Protein AF-A0A953LPE7-F1 (afdb_monomer)

Mean predicted aligned error: 2.75 Å

Solvent-accessible surface area (backbone atoms only — not comparable to full-atom values): 7269 Å² total; per-residue (Å²): 106,47,64,63,53,50,51,56,42,67,70,34,38,50,43,32,18,34,79,87,27,89,22,18,71,65,35,77,43,69,39,73,48,93,60,17,8,70,76,38,53,49,61,90,31,53,60,96,80,43,34,73,50,36,93,88,38,41,57,61,41,40,35,29,45,32,72,41,66,35,78,78,16,42,56,49,68,79,63,48,73,43,86,91,33,51,66,24,31,40,41,30,45,48,43,72,33,67,53,100,89,41,51,37,95,43,20,32,38,38,39,27,37,28,34,36,70,95,74,47,70,50,76,47,77,46,77,48,63,52,66,60,40,36,99

Radius of gyration: 15.81 Å; Cα contacts (8 Å, |Δi|>4): 304; chains: 1; bounding box: 41×36×41 Å

Foldseek 3Di:
DQVVVVVVLLPAAAAQFDLPFPCLQQAPHNDDDDSHTVPGGDDAAADDPEDLQDPVRHPRHSRNLAFPKDPQADADSNRHGDPPGRQKMKTKHKAQDDDPNAGSSFKIKIWMWMAGPPRDIDIDIDMHGNDSNRD

pLDDT: mean 96.43, std 3.37, range [66.44, 98.88]

Nearest PDB structures (foldseek):
  2xgr-assembly1_A  TM=6.587E-01  e=7.651E-01  Streptococcus pyogenes serotype M1
  5mmm-assembly1_y  TM=6.416E-01  e=1.333E+00  Spinacia oleracea
  3kta-assembly1_A  TM=4.834E-01  e=7.193E-01  Pyrococcus furiosus
  2gr8-assembly2_F  TM=4.899E-01  e=4.968E-01  Haemophilus influenzae
  6hzj-assembly1_A  TM=4.855E-01  e=2.794E+00  Neisseria gonorrhoeae FA6140

Secondary structure (DSSP, 8-state):
-HHHHHHHHHHS---SB-TTSTTTTT-SSSSBSTTSBSS-B--SS--TT--TT-SSS---SGGGGTT-EE-SS-B-TTSPBPTT-TT-EEEEEEEE-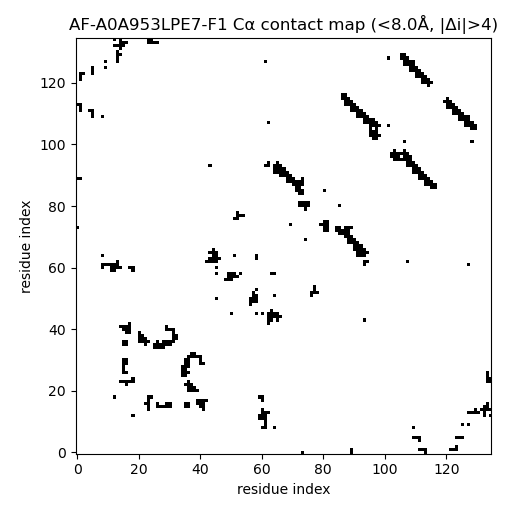-BTTB-GGGEEEEEEEEE-GGG-EEEEEEEEE--STT-

Structure (mmCIF, N/CA/C/O backbone):
data_AF-A0A953LPE7-F1
#
_entry.id   AF-A0A953LPE7-F1
#
loop_
_atom_site.group_PDB
_atom_site.id
_atom_site.type_symbol
_atom_site.label_atom_id
_atom_site.label_alt_id
_atom_site.label_comp_id
_atom_site.label_asym_id
_atom_site.label_entity_id
_atom_site.label_seq_id
_atom_site.pdbx_PDB_ins_code
_atom_site.Cartn_x
_atom_site.Cartn_y
_atom_site.Cartn_z
_atom_site.occupancy
_atom_site.B_iso_or_equiv
_atom_site.auth_seq_id
_atom_site.auth_comp_id
_atom_site.auth_asym_id
_atom_site.auth_atom_id
_atom_site.pdbx_PDB_model_num
ATOM 1 N N . ILE A 1 1 ? -15.039 -2.509 6.232 1.00 97.06 1 ILE A N 1
ATOM 2 C CA . ILE A 1 1 ? -13.725 -1.961 6.657 1.00 97.06 1 ILE A CA 1
ATOM 3 C C . ILE A 1 1 ? -12.605 -2.757 6.001 1.00 97.06 1 ILE A C 1
ATOM 5 O O . ILE A 1 1 ? -11.948 -2.189 5.148 1.00 97.06 1 ILE A O 1
ATOM 9 N N . ALA A 1 2 ? -12.430 -4.047 6.327 1.00 98.00 2 ALA A N 1
ATOM 10 C CA . ALA A 1 2 ? -11.316 -4.842 5.796 1.00 98.00 2 ALA A CA 1
ATOM 11 C C . ALA A 1 2 ? -11.308 -4.909 4.258 1.00 98.00 2 ALA A C 1
ATOM 13 O O . ALA A 1 2 ? -10.283 -4.620 3.657 1.00 98.00 2 ALA A O 1
ATOM 14 N N . GLU A 1 3 ? -12.453 -5.208 3.630 1.00 98.06 3 GLU A N 1
ATOM 15 C CA . GLU A 1 3 ? -12.575 -5.265 2.161 1.00 98.06 3 GLU A CA 1
ATOM 16 C C . GLU A 1 3 ? -12.262 -3.919 1.506 1.00 98.06 3 GLU A C 1
ATOM 18 O O . GLU A 1 3 ? -11.411 -3.857 0.635 1.00 98.06 3 GLU A O 1
ATOM 23 N N . SER A 1 4 ? -12.879 -2.833 1.982 1.00 97.50 4 SER A N 1
ATOM 24 C CA . SER A 1 4 ? -12.632 -1.482 1.458 1.00 97.50 4 SER A CA 1
ATOM 25 C C . SER A 1 4 ? -11.161 -1.069 1.551 1.00 97.50 4 SER A C 1
ATOM 27 O O . SER A 1 4 ? -10.655 -0.478 0.604 1.00 97.50 4 SER A O 1
ATOM 29 N N . LEU A 1 5 ? -10.472 -1.380 2.655 1.00 98.25 5 LEU A N 1
ATOM 30 C CA . LEU A 1 5 ? -9.049 -1.068 2.788 1.00 98.25 5 LEU A CA 1
ATOM 31 C C . LEU A 1 5 ? -8.198 -1.967 1.881 1.00 98.25 5 LEU A C 1
ATOM 33 O O . LEU A 1 5 ? -7.270 -1.490 1.245 1.00 98.25 5 LEU A O 1
ATOM 37 N N . LEU A 1 6 ? -8.538 -3.255 1.766 1.00 98.69 6 LEU A N 1
ATOM 38 C CA . LEU A 1 6 ? -7.852 -4.165 0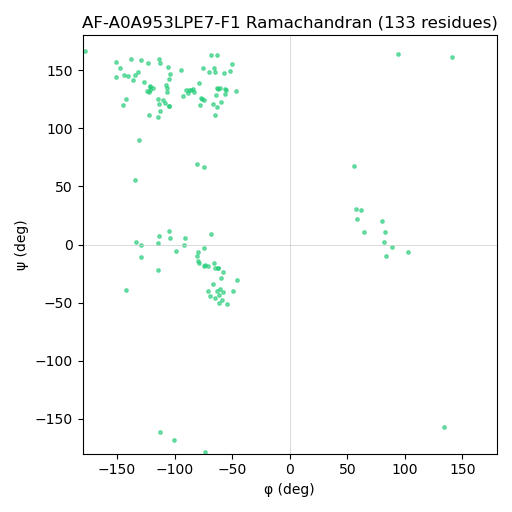.849 1.00 98.69 6 LEU A CA 1
ATOM 39 C C . LEU A 1 6 ? -8.024 -3.741 -0.618 1.00 98.69 6 LEU A C 1
ATOM 41 O O . LEU A 1 6 ? -7.076 -3.837 -1.390 1.00 98.69 6 LEU A O 1
ATOM 45 N N . GLU A 1 7 ? -9.213 -3.289 -1.014 1.00 97.94 7 GLU A N 1
ATOM 46 C CA . GLU A 1 7 ? -9.477 -2.773 -2.360 1.00 97.94 7 GLU A CA 1
ATOM 47 C C . GLU A 1 7 ? -8.686 -1.498 -2.640 1.00 97.94 7 GLU A C 1
ATOM 49 O O . GLU A 1 7 ? -8.036 -1.423 -3.676 1.00 97.94 7 GLU A O 1
ATOM 54 N N . GLU A 1 8 ? -8.675 -0.544 -1.707 1.00 97.75 8 GLU A N 1
ATOM 55 C CA . GLU A 1 8 ? -7.872 0.679 -1.810 1.00 97.75 8 GLU A CA 1
ATOM 56 C C . GLU A 1 8 ? -6.390 0.366 -2.052 1.00 97.75 8 GLU A C 1
ATOM 58 O O . GLU A 1 8 ? -5.816 0.838 -3.029 1.00 97.75 8 GLU A O 1
ATOM 63 N N . ILE A 1 9 ? -5.800 -0.510 -1.232 1.00 98.31 9 ILE A N 1
ATOM 64 C CA . ILE A 1 9 ? -4.392 -0.911 -1.367 1.00 98.31 9 ILE A CA 1
ATOM 65 C C . ILE A 1 9 ? -4.146 -1.594 -2.716 1.00 98.31 9 ILE A C 1
ATOM 67 O O . ILE A 1 9 ? -3.160 -1.322 -3.391 1.00 98.31 9 ILE A O 1
ATOM 71 N N . ARG A 1 10 ? -5.039 -2.497 -3.140 1.00 96.56 10 ARG A N 1
ATOM 72 C CA . ARG A 1 10 ? -4.871 -3.247 -4.397 1.00 96.56 10 ARG A CA 1
ATOM 73 C C . ARG A 1 10 ? -5.052 -2.393 -5.649 1.00 96.56 10 ARG A C 1
ATOM 75 O O . ARG A 1 10 ? -4.640 -2.845 -6.720 1.00 96.56 10 ARG A O 1
ATOM 82 N N . LEU A 1 11 ? -5.683 -1.227 -5.527 1.00 94.94 11 LEU A N 1
ATOM 83 C CA . LEU A 1 11 ? -5.809 -0.254 -6.609 1.00 94.94 11 LEU A CA 1
ATOM 84 C C . LEU A 1 11 ? -4.538 0.571 -6.806 1.00 94.94 11 LEU A C 1
ATOM 86 O O . LEU A 1 11 ? -4.392 1.151 -7.881 1.00 94.94 11 LEU A O 1
ATOM 90 N N . MET A 1 12 ? -3.620 0.583 -5.835 1.00 96.56 12 MET A N 1
ATOM 91 C CA . MET A 1 12 ? -2.338 1.244 -6.027 1.00 96.56 12 MET A CA 1
ATOM 92 C C . MET A 1 12 ? -1.450 0.484 -7.034 1.00 96.56 12 MET A C 1
ATOM 94 O O . MET A 1 12 ? -1.535 -0.754 -7.173 1.0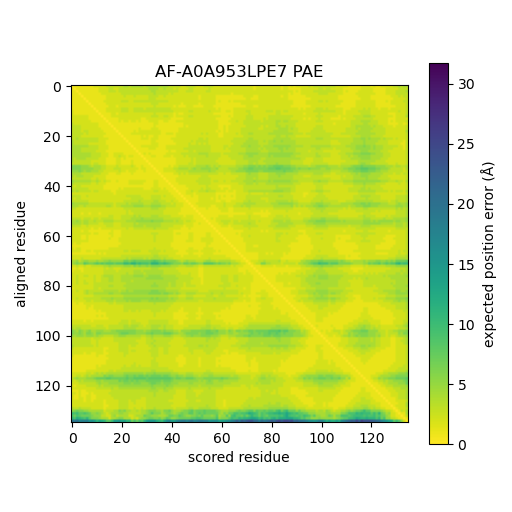0 96.56 12 MET A O 1
ATOM 98 N N . PRO A 1 13 ? -0.614 1.220 -7.784 1.00 95.75 13 PRO A N 1
ATOM 99 C CA . PRO A 1 13 ? 0.493 0.670 -8.547 1.00 95.75 13 PRO A CA 1
ATOM 100 C C . PRO A 1 13 ? 1.393 -0.264 -7.726 1.00 95.75 13 PRO A C 1
ATOM 102 O O . PRO A 1 13 ? 1.468 -0.202 -6.504 1.00 95.75 13 PRO A O 1
ATOM 105 N N . PHE A 1 14 ? 2.076 -1.164 -8.431 1.00 96.62 14 PHE A N 1
ATOM 106 C CA . PHE A 1 14 ? 3.209 -1.911 -7.889 1.00 96.62 14 PHE A CA 1
ATOM 107 C C . PHE A 1 14 ? 4.338 -1.807 -8.913 1.00 96.62 14 PHE A C 1
ATOM 109 O O . PHE A 1 14 ? 4.408 -2.599 -9.860 1.00 96.62 14 PHE A O 1
ATOM 116 N N . THR A 1 15 ? 5.174 -0.781 -8.775 1.00 96.94 15 THR A N 1
ATOM 117 C CA . THR A 1 15 ? 6.078 -0.289 -9.831 1.00 96.94 15 THR A CA 1
ATOM 118 C C . THR A 1 15 ? 7.546 -0.494 -9.484 1.00 96.94 15 THR A C 1
ATOM 120 O O . THR A 1 15 ? 7.904 -0.777 -8.343 1.00 96.94 15 THR A O 1
ATOM 123 N N . PHE A 1 16 ? 8.424 -0.489 -10.492 1.00 97.19 16 PHE A N 1
ATOM 124 C CA . PHE A 1 16 ? 9.868 -0.639 -10.251 1.00 97.19 16 PHE A CA 1
ATOM 125 C C . PHE A 1 16 ? 10.473 0.549 -9.504 1.00 97.19 16 PHE A C 1
ATOM 127 O O . PHE A 1 16 ? 11.424 0.382 -8.740 1.00 97.19 16 PHE A O 1
ATOM 134 N N . CYS A 1 17 ? 9.934 1.726 -9.781 1.00 97.38 17 CYS A N 1
ATOM 135 C CA . CYS A 1 17 ? 10.300 2.982 -9.164 1.00 97.38 17 CYS A CA 1
ATOM 136 C C . CYS A 1 17 ? 9.132 3.462 -8.326 1.00 97.38 17 CYS A C 1
ATOM 138 O O . CYS A 1 17 ? 7.988 3.112 -8.631 1.00 97.38 17 CYS A O 1
ATOM 140 N N . ASP A 1 18 ? 9.459 4.281 -7.344 1.00 96.38 18 ASP A N 1
ATOM 141 C CA . ASP A 1 18 ? 8.510 5.196 -6.725 1.00 96.38 18 ASP A CA 1
ATOM 142 C C . ASP A 1 18 ? 7.717 5.924 -7.842 1.00 96.38 18 ASP A C 1
ATOM 144 O O . ASP A 1 18 ? 8.325 6.322 -8.851 1.00 96.38 18 ASP A O 1
ATOM 148 N N . PRO A 1 19 ? 6.378 6.004 -7.767 1.00 95.81 19 PRO A N 1
ATOM 149 C CA . PRO A 1 19 ? 5.560 6.598 -8.825 1.00 95.81 19 PRO A CA 1
ATOM 150 C C . PRO A 1 19 ? 5.816 8.089 -9.108 1.00 95.81 19 PRO A C 1
ATOM 152 O O . PRO A 1 19 ? 5.526 8.532 -10.227 1.00 95.81 19 PRO A O 1
ATOM 155 N N . ASP A 1 20 ? 6.406 8.840 -8.173 1.00 94.75 20 ASP A N 1
ATOM 156 C CA . ASP A 1 20 ? 6.865 10.221 -8.363 1.00 94.75 20 ASP A CA 1
ATOM 157 C C . ASP A 1 20 ? 8.235 10.303 -9.080 1.00 94.75 20 ASP A C 1
ATOM 159 O O . ASP A 1 20 ? 8.659 11.379 -9.534 1.00 94.75 20 ASP A O 1
ATOM 163 N N . ASP A 1 21 ? 8.942 9.179 -9.257 1.00 96.75 21 ASP A N 1
ATOM 164 C CA . ASP A 1 21 ? 10.192 9.119 -10.015 1.00 96.75 21 ASP A CA 1
ATOM 165 C C . ASP A 1 21 ? 9.979 9.481 -11.497 1.00 96.75 21 ASP A C 1
ATOM 167 O O . ASP A 1 21 ? 9.105 8.964 -12.199 1.00 96.75 21 ASP A O 1
ATOM 171 N N . ALA A 1 22 ? 10.865 10.325 -12.036 1.00 97.12 22 ALA A N 1
ATOM 172 C CA . ALA A 1 22 ? 10.771 10.809 -13.416 1.00 97.12 22 ALA A CA 1
ATOM 173 C C . ALA A 1 22 ? 10.773 9.691 -14.480 1.00 97.12 22 ALA A C 1
ATOM 175 O O . ALA A 1 22 ? 10.280 9.899 -15.593 1.00 97.12 22 ALA A O 1
ATOM 176 N N . ASN A 1 23 ? 11.321 8.516 -14.157 1.00 97.50 23 ASN A N 1
ATOM 177 C CA . ASN A 1 23 ? 11.357 7.355 -15.036 1.00 97.50 23 ASN A CA 1
ATOM 178 C C . ASN A 1 23 ? 10.333 6.272 -14.660 1.00 97.50 23 ASN A C 1
ATOM 180 O O . ASN A 1 23 ? 10.343 5.234 -15.326 1.00 97.50 23 ASN A O 1
ATOM 184 N N . ALA A 1 24 ? 9.438 6.478 -13.683 1.00 96.44 24 ALA A N 1
ATOM 185 C CA . ALA A 1 24 ? 8.481 5.463 -13.220 1.00 96.44 24 ALA A CA 1
ATOM 186 C C . ALA A 1 24 ? 7.713 4.791 -14.371 1.00 96.44 24 ALA A C 1
ATOM 188 O O . ALA A 1 24 ? 7.588 3.569 -14.426 1.00 96.44 24 ALA A O 1
ATOM 189 N N . SER A 1 25 ? 7.317 5.575 -15.380 1.00 96.00 25 SER A N 1
ATOM 190 C CA . SER A 1 25 ? 6.585 5.076 -16.553 1.00 96.00 25 SER A CA 1
ATOM 191 C C . SER A 1 25 ? 7.425 4.399 -17.645 1.00 96.00 25 SER A C 1
ATOM 193 O O . SER A 1 25 ? 6.885 3.832 -18.600 1.00 96.00 25 SER A O 1
ATOM 195 N N . THR A 1 26 ? 8.752 4.427 -17.533 1.00 96.56 26 THR A N 1
ATOM 196 C CA . THR A 1 26 ? 9.674 3.949 -18.580 1.00 96.56 26 THR A CA 1
ATOM 197 C C . THR A 1 26 ? 10.730 2.969 -18.084 1.00 96.56 26 THR A C 1
ATOM 199 O O . THR A 1 26 ? 11.396 2.337 -18.908 1.00 96.56 26 THR A O 1
ATOM 202 N N . ALA A 1 27 ? 10.873 2.807 -16.768 1.00 97.25 27 ALA A N 1
ATOM 203 C CA . ALA A 1 27 ? 11.826 1.889 -16.172 1.00 97.25 27 ALA A CA 1
ATOM 204 C C . ALA A 1 27 ? 11.606 0.448 -16.657 1.00 97.25 27 ALA A C 1
ATOM 206 O O . ALA A 1 27 ? 10.505 0.004 -16.959 1.00 97.25 27 ALA A O 1
ATOM 207 N N . THR A 1 28 ? 12.687 -0.309 -16.758 1.00 95.75 28 THR A N 1
ATOM 208 C CA . THR A 1 28 ? 12.667 -1.722 -17.172 1.00 95.75 28 THR A CA 1
ATOM 209 C C . THR A 1 28 ? 13.095 -2.656 -16.044 1.00 95.75 28 THR A C 1
ATOM 211 O O . THR A 1 28 ? 13.142 -3.871 -16.229 1.00 95.75 28 THR A O 1
ATOM 214 N N . GLY A 1 29 ? 13.393 -2.095 -14.871 1.00 95.50 29 GLY A N 1
ATOM 215 C CA . GLY A 1 29 ? 13.719 -2.829 -13.660 1.00 95.50 29 GLY A CA 1
ATOM 216 C C . GLY A 1 29 ? 13.958 -1.907 -12.465 1.00 95.50 29 GLY A C 1
ATOM 217 O O . GLY A 1 29 ? 14.141 -0.700 -12.615 1.00 95.50 29 GLY A O 1
ATOM 218 N N . ALA A 1 30 ? 13.975 -2.510 -11.277 1.00 95.81 30 ALA A N 1
ATOM 219 C CA . ALA A 1 30 ? 14.145 -1.843 -9.987 1.00 95.81 30 ALA A CA 1
ATOM 220 C C . ALA A 1 30 ? 15.630 -1.539 -9.688 1.00 95.81 30 ALA A C 1
ATOM 222 O O . ALA A 1 30 ? 16.265 -2.186 -8.854 1.00 95.81 30 ALA A O 1
ATOM 223 N N . PHE A 1 31 ? 16.219 -0.600 -10.427 1.00 97.31 31 PHE A N 1
ATOM 224 C CA . PHE A 1 31 ? 17.584 -0.101 -10.213 1.00 97.31 31 PHE A CA 1
ATOM 225 C C . PHE A 1 31 ? 17.701 1.352 -10.686 1.00 97.31 31 PHE A C 1
ATOM 227 O O . PHE A 1 31 ? 16.943 1.772 -11.551 1.00 97.31 31 PHE A O 1
ATOM 234 N N . VAL A 1 32 ? 18.667 2.117 -10.169 1.00 98.38 32 VAL A N 1
ATOM 235 C CA . VAL A 1 32 ? 18.932 3.492 -10.635 1.00 98.38 32 VAL A CA 1
ATOM 236 C C . VAL A 1 32 ? 19.864 3.475 -11.848 1.00 98.38 32 VAL A C 1
ATOM 238 O O . VAL A 1 32 ? 20.909 2.819 -11.815 1.00 98.38 32 VAL A O 1
ATOM 241 N N . GLY A 1 33 ? 19.528 4.224 -12.902 1.00 96.81 33 GLY A N 1
ATOM 242 C CA . GLY A 1 33 ? 20.404 4.435 -14.059 1.00 96.81 33 GLY A CA 1
ATOM 243 C C . GLY A 1 33 ? 19.719 4.271 -15.414 1.00 96.81 33 GLY A C 1
ATOM 244 O O . GLY A 1 33 ? 18.509 4.425 -15.551 1.00 96.81 33 GLY A O 1
ATOM 245 N N . VAL A 1 34 ? 20.511 3.979 -16.451 1.00 96.75 34 VAL A N 1
ATOM 246 C CA . VAL A 1 34 ? 20.006 3.838 -17.828 1.00 96.75 34 VAL A CA 1
ATOM 247 C C . VAL A 1 34 ? 18.958 2.724 -17.889 1.00 96.75 34 VAL A C 1
ATOM 249 O O . VAL A 1 34 ? 19.263 1.580 -17.563 1.00 96.75 34 VAL A O 1
ATOM 252 N N . ASN A 1 35 ? 17.749 3.061 -18.346 1.00 95.25 35 ASN A N 1
ATOM 253 C CA . ASN A 1 35 ? 16.566 2.188 -18.390 1.00 95.25 35 ASN A CA 1
ATOM 254 C C . ASN A 1 35 ? 16.026 1.742 -17.016 1.00 95.25 35 ASN A C 1
ATOM 256 O O . ASN A 1 35 ? 15.192 0.839 -16.969 1.00 95.25 35 ASN A O 1
ATOM 260 N N . GLY A 1 36 ? 16.496 2.334 -15.921 1.00 97.19 36 GLY A N 1
ATOM 261 C CA . GLY A 1 36 ? 15.963 2.153 -14.573 1.00 97.19 36 GLY A CA 1
ATOM 262 C C . GLY A 1 36 ? 15.308 3.435 -14.053 1.00 97.19 36 GLY A C 1
ATOM 263 O O . GLY A 1 36 ? 14.993 4.345 -14.825 1.00 97.19 36 GLY A O 1
ATOM 264 N N . CYS A 1 37 ? 15.144 3.520 -12.739 1.00 98.00 37 CYS A N 1
ATOM 265 C CA . CYS A 1 37 ? 14.663 4.710 -12.046 1.00 98.00 37 CYS A CA 1
ATOM 266 C C . CYS A 1 37 ? 15.652 5.868 -12.197 1.00 98.00 37 CYS A C 1
ATOM 268 O O . CYS A 1 37 ? 16.868 5.656 -12.312 1.00 98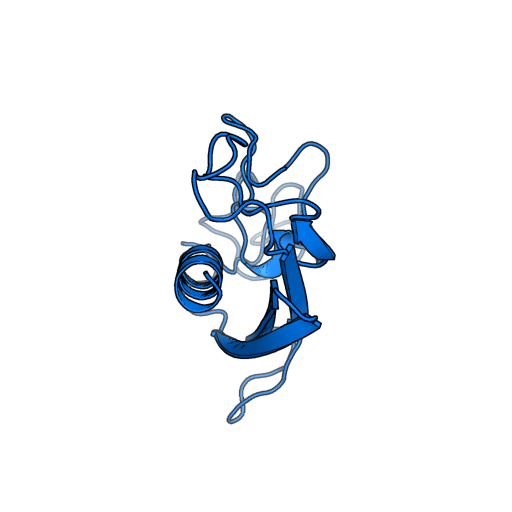.00 37 CYS A O 1
ATOM 270 N N . ALA A 1 38 ? 15.137 7.094 -12.213 1.00 97.94 38 ALA A N 1
ATOM 271 C CA . ALA A 1 38 ? 15.959 8.293 -12.274 1.00 97.94 38 ALA A CA 1
ATOM 272 C C . ALA A 1 38 ? 16.721 8.485 -10.958 1.00 97.94 38 ALA A C 1
ATOM 274 O O . ALA A 1 38 ? 17.923 8.767 -10.971 1.00 97.94 38 ALA A O 1
ATOM 275 N N . THR A 1 39 ? 16.033 8.293 -9.834 1.00 97.19 39 THR A N 1
ATOM 276 C CA . THR A 1 39 ? 16.562 8.497 -8.484 1.00 97.19 39 THR A CA 1
ATOM 277 C C . THR A 1 39 ? 16.074 7.462 -7.482 1.00 97.19 39 THR A C 1
ATOM 279 O O . THR A 1 39 ? 16.878 7.020 -6.659 1.00 97.19 39 THR A O 1
ATOM 282 N N . THR A 1 40 ? 14.806 7.058 -7.551 1.00 96.81 40 THR A N 1
ATOM 283 C CA . THR A 1 40 ? 14.139 6.343 -6.460 1.00 96.81 40 THR A CA 1
ATOM 284 C C . THR A 1 40 ? 13.621 4.996 -6.944 1.00 96.81 40 THR A C 1
ATOM 286 O O . THR A 1 40 ? 12.723 4.901 -7.775 1.00 96.81 40 THR A O 1
ATOM 289 N N . VAL A 1 41 ? 14.239 3.930 -6.438 1.00 97.44 41 VAL A N 1
ATOM 290 C CA . VAL A 1 41 ? 13.730 2.567 -6.608 1.00 97.44 41 VAL A CA 1
ATOM 291 C C . VAL A 1 41 ? 12.693 2.320 -5.528 1.00 97.44 41 VAL A C 1
ATOM 293 O O . VAL A 1 41 ? 12.982 2.577 -4.362 1.00 97.44 41 VAL A O 1
ATOM 296 N N . GLU A 1 42 ? 11.557 1.762 -5.930 1.00 96.75 42 GLU A N 1
ATOM 297 C CA . GLU A 1 42 ? 10.459 1.394 -5.040 1.00 96.75 42 GLU A CA 1
ATOM 298 C C . GLU A 1 42 ? 10.931 0.463 -3.908 1.00 96.75 42 GLU A C 1
ATOM 300 O O . GLU A 1 42 ? 11.624 -0.536 -4.165 1.00 96.75 42 GLU A O 1
ATOM 305 N N . ALA A 1 43 ? 10.550 0.752 -2.662 1.00 95.69 43 ALA A N 1
ATOM 306 C CA . ALA A 1 43 ? 11.005 0.028 -1.477 1.00 95.69 43 ALA A CA 1
ATOM 307 C C . ALA A 1 43 ? 9.868 -0.245 -0.479 1.00 95.69 43 ALA A C 1
ATOM 309 O O . ALA A 1 43 ? 8.812 0.350 -0.505 1.00 95.69 43 ALA A O 1
ATOM 310 N N . MET A 1 44 ? 10.030 -1.226 0.415 1.00 97.69 44 MET A N 1
ATOM 311 C CA . MET A 1 44 ? 8.945 -1.593 1.338 1.00 97.69 44 MET A CA 1
ATOM 312 C C . MET A 1 44 ? 8.633 -0.475 2.348 1.00 97.69 44 MET A C 1
ATOM 314 O O . MET A 1 44 ? 9.468 -0.197 3.214 1.00 97.69 44 MET A O 1
ATOM 318 N N . GLY A 1 45 ? 7.388 0.004 2.341 1.00 97.81 45 GLY A N 1
ATOM 319 C CA . GLY A 1 45 ? 6.914 1.097 3.190 1.00 97.81 45 GLY A CA 1
ATOM 320 C C . GLY A 1 45 ? 7.012 2.449 2.477 1.00 97.81 45 GLY A C 1
ATOM 321 O O . GLY A 1 45 ? 7.733 2.539 1.497 1.00 97.81 45 GLY A O 1
ATOM 322 N N . PRO A 1 46 ? 6.321 3.474 2.994 1.00 97.62 46 PRO A N 1
ATOM 323 C CA . PRO A 1 46 ? 6.111 4.720 2.270 1.00 97.62 46 PRO A CA 1
ATOM 324 C C . PRO A 1 46 ? 7.359 5.594 2.241 1.00 97.62 46 PRO A C 1
ATOM 326 O O . PRO A 1 46 ? 8.144 5.613 3.208 1.00 97.62 46 PRO A O 1
ATOM 329 N N . GLU A 1 47 ? 7.489 6.400 1.196 1.00 96.19 47 GLU A N 1
ATOM 330 C CA . GLU A 1 47 ? 8.542 7.388 1.089 1.00 96.19 47 GLU A CA 1
ATOM 331 C C . GLU A 1 47 ? 8.382 8.534 2.102 1.00 96.19 47 GLU A C 1
ATOM 333 O O . GLU A 1 47 ? 7.370 8.747 2.784 1.00 96.19 47 GLU A O 1
ATOM 338 N N . ALA A 1 48 ? 9.472 9.281 2.296 1.00 93.81 48 ALA A N 1
ATOM 339 C CA . ALA A 1 48 ? 9.545 10.290 3.340 1.00 93.81 48 ALA A CA 1
ATOM 340 C C . ALA A 1 48 ? 8.553 11.439 3.095 1.00 93.81 48 ALA A C 1
ATOM 342 O O . ALA A 1 48 ? 8.764 12.293 2.239 1.00 93.81 48 ALA A O 1
ATOM 343 N N . GLY A 1 49 ? 7.534 11.525 3.952 1.00 92.88 49 GLY A N 1
ATOM 344 C CA . GLY A 1 49 ? 6.494 12.555 3.873 1.00 92.88 49 GLY A CA 1
ATOM 345 C C . GLY A 1 49 ? 5.185 12.043 3.285 1.00 92.88 49 GLY A C 1
ATOM 346 O O . GLY A 1 49 ? 4.181 12.760 3.338 1.00 92.88 49 GLY A O 1
ATOM 347 N N . GLU A 1 50 ? 5.164 10.804 2.807 1.00 97.00 50 GLU A N 1
ATOM 348 C CA . GLU A 1 50 ? 3.942 10.177 2.359 1.00 97.00 50 GLU A CA 1
ATOM 349 C C . GLU A 1 50 ? 3.096 9.675 3.514 1.00 97.00 50 GLU A C 1
ATOM 351 O O . GLU A 1 50 ? 3.570 9.122 4.512 1.00 97.00 50 GLU A O 1
ATOM 356 N N . THR A 1 51 ? 1.794 9.887 3.381 1.00 97.69 51 THR A N 1
ATOM 357 C CA . THR A 1 51 ? 0.804 9.282 4.266 1.00 97.69 51 THR A CA 1
ATOM 358 C C . THR A 1 51 ? -0.456 9.027 3.465 1.00 97.69 51 THR A C 1
ATOM 360 O O . THR A 1 51 ? -0.803 9.835 2.612 1.00 97.69 51 THR A O 1
ATOM 363 N N . ARG A 1 52 ? -1.248 8.020 3.840 1.00 97.62 52 ARG A N 1
ATOM 364 C CA . ARG A 1 52 ? -2.608 7.830 3.304 1.00 97.62 52 ARG A CA 1
ATOM 365 C C . ARG A 1 52 ? -3.458 9.117 3.254 1.00 97.62 52 ARG A C 1
ATOM 367 O O . ARG A 1 52 ? -4.343 9.231 2.416 1.00 97.62 52 ARG A O 1
ATOM 374 N N . TYR A 1 53 ? -3.228 10.061 4.170 1.00 97.06 53 TYR A N 1
ATOM 375 C CA . TYR A 1 53 ? -4.037 11.275 4.331 1.00 97.06 53 TYR A CA 1
ATOM 376 C C . TYR A 1 53 ? -3.435 12.522 3.673 1.00 97.06 53 TYR A C 1
ATOM 378 O O . TYR A 1 53 ? -4.049 13.591 3.711 1.00 97.06 53 TYR A O 1
ATOM 386 N N . ALA A 1 54 ? -2.216 12.434 3.138 1.00 96.12 54 ALA A N 1
ATOM 387 C CA . ALA A 1 54 ? -1.532 13.584 2.575 1.00 96.12 54 ALA A CA 1
ATOM 388 C C . ALA A 1 54 ? -2.132 13.909 1.196 1.00 96.12 54 ALA A C 1
ATOM 390 O O . ALA A 1 54 ? -2.180 13.047 0.326 1.00 96.12 54 ALA A O 1
ATOM 391 N N . PRO A 1 55 ? -2.590 15.151 0.958 1.00 93.12 55 PRO A N 1
ATOM 392 C CA . PRO A 1 55 ? -3.278 15.495 -0.286 1.00 93.12 55 PRO A CA 1
ATOM 393 C C . PRO A 1 55 ? -2.345 15.622 -1.497 1.00 93.12 55 PRO A C 1
ATOM 395 O O . PRO A 1 55 ? -2.830 15.643 -2.623 1.00 93.12 55 PRO A O 1
ATOM 398 N N . LEU A 1 56 ? -1.040 15.788 -1.264 1.00 94.38 56 LEU A N 1
ATOM 399 C CA . LEU A 1 56 ? -0.033 15.999 -2.311 1.00 94.38 56 LEU A CA 1
ATOM 400 C C . LEU A 1 56 ? 0.976 14.857 -2.422 1.00 94.38 56 LEU A C 1
ATOM 402 O O . LEU A 1 56 ? 1.601 14.737 -3.461 1.00 94.38 56 LEU A O 1
ATOM 406 N N . THR A 1 57 ? 1.128 14.075 -1.357 1.00 95.38 57 THR A N 1
ATOM 407 C CA . THR A 1 57 ? 2.033 12.923 -1.260 1.00 95.38 57 THR A CA 1
ATOM 408 C C . THR A 1 57 ? 1.267 11.763 -0.610 1.00 95.38 57 THR A C 1
ATOM 410 O O . THR A 1 57 ? 1.596 11.349 0.507 1.00 95.38 57 THR A O 1
ATOM 413 N N . PRO A 1 58 ? 0.111 11.354 -1.174 1.00 96.94 58 PRO A N 1
ATOM 414 C CA . PRO A 1 58 ? -0.601 10.192 -0.661 1.00 96.94 58 PRO A CA 1
ATOM 415 C C . PRO A 1 58 ? 0.273 8.946 -0.830 1.00 96.94 58 PRO A C 1
ATOM 417 O O . PRO A 1 58 ? 1.175 8.952 -1.648 1.00 96.94 58 PRO A O 1
ATOM 420 N N . PHE A 1 59 ? -0.045 7.867 -0.119 1.00 98.25 59 PHE A N 1
ATOM 421 C CA . PHE A 1 59 ? 0.447 6.552 -0.539 1.00 98.25 59 PHE A CA 1
ATOM 422 C C . PHE A 1 59 ? 0.012 6.287 -1.983 1.00 98.25 59 PHE A C 1
ATOM 424 O O . PHE A 1 59 ? -1.181 6.419 -2.290 1.00 98.25 59 PHE A O 1
ATOM 431 N N . ASP A 1 60 ? 0.947 5.902 -2.833 1.00 96.56 60 ASP A N 1
ATOM 432 C CA . ASP A 1 60 ? 0.758 5.709 -4.266 1.00 96.56 60 ASP A CA 1
ATOM 433 C C . ASP A 1 60 ? 1.358 4.388 -4.783 1.00 96.56 60 ASP A C 1
ATOM 435 O O . ASP A 1 60 ? 1.183 4.033 -5.951 1.00 96.56 60 ASP A O 1
ATOM 439 N N . ASN A 1 61 ? 1.928 3.580 -3.891 1.00 97.50 61 ASN A N 1
ATOM 440 C CA . ASN A 1 61 ? 2.299 2.197 -4.116 1.00 97.50 61 ASN A CA 1
ATOM 441 C C . ASN A 1 61 ? 1.624 1.252 -3.106 1.00 97.50 61 ASN A C 1
ATOM 443 O O . ASN A 1 61 ? 1.173 1.603 -2.012 1.00 97.50 61 ASN A O 1
ATOM 447 N N . VAL A 1 62 ? 1.494 -0.015 -3.494 1.00 97.75 62 VAL A N 1
ATOM 448 C CA . VAL A 1 62 ? 0.849 -1.059 -2.682 1.00 97.75 62 VAL A CA 1
ATOM 449 C C . VAL A 1 62 ? 1.568 -1.268 -1.346 1.00 97.75 62 VAL A C 1
ATOM 451 O O . VAL A 1 62 ? 0.926 -1.526 -0.325 1.00 97.75 62 VAL A O 1
ATOM 454 N N . ASN A 1 63 ? 2.894 -1.195 -1.348 1.00 97.94 63 ASN A N 1
ATOM 455 C CA . ASN A 1 63 ? 3.765 -1.415 -0.192 1.00 97.94 63 ASN A CA 1
ATOM 456 C C . ASN A 1 63 ? 3.864 -0.223 0.765 1.00 97.94 63 ASN A C 1
ATOM 458 O O . ASN A 1 63 ? 4.257 -0.449 1.911 1.00 97.94 63 ASN A O 1
ATOM 462 N N . ASP A 1 64 ? 3.436 0.975 0.386 1.00 98.50 64 ASP A N 1
ATOM 463 C CA . ASP A 1 64 ? 3.372 2.146 1.277 1.00 98.50 64 ASP A CA 1
ATOM 464 C C . ASP A 1 64 ? 2.467 1.914 2.482 1.00 98.50 64 ASP A C 1
ATOM 466 O O . ASP A 1 64 ? 2.666 2.425 3.584 1.00 98.50 64 ASP A O 1
ATOM 470 N N . TYR A 1 65 ? 1.463 1.060 2.297 1.00 98.62 65 TYR A N 1
ATOM 471 C CA . TYR A 1 65 ? 0.556 0.664 3.360 1.00 98.62 65 TYR A CA 1
ATOM 472 C C . TYR A 1 65 ? 1.196 -0.317 4.351 1.00 98.62 65 TYR A C 1
ATOM 474 O O . TYR A 1 65 ? 0.553 -0.694 5.336 1.00 98.62 65 TYR A O 1
ATOM 482 N N . ASN A 1 66 ? 2.439 -0.766 4.144 1.00 98.69 66 ASN A N 1
ATOM 483 C CA . ASN A 1 66 ? 3.090 -1.674 5.077 1.00 98.69 66 ASN A CA 1
ATOM 484 C C . ASN A 1 66 ? 3.289 -1.018 6.450 1.00 98.69 66 ASN A C 1
ATOM 486 O O . ASN A 1 66 ? 4.017 -0.041 6.602 1.00 98.69 66 ASN A O 1
ATOM 490 N N . GLY A 1 67 ? 2.663 -1.592 7.478 1.00 98.31 67 GLY A N 1
ATOM 491 C CA . GLY A 1 67 ? 2.682 -1.037 8.828 1.00 98.31 67 GLY A CA 1
ATOM 492 C C . GLY A 1 67 ? 1.660 0.080 9.052 1.00 98.31 67 GLY A C 1
ATOM 493 O O . GLY A 1 67 ? 1.587 0.609 10.163 1.00 98.31 67 GLY A O 1
ATOM 494 N N . PHE A 1 68 ? 0.836 0.417 8.052 1.00 98.50 68 PHE A N 1
ATOM 495 C CA . PHE A 1 68 ? -0.257 1.365 8.225 1.00 98.50 68 PHE A CA 1
ATOM 496 C C . PHE A 1 68 ? -1.270 0.837 9.247 1.00 98.50 68 PHE A C 1
ATOM 498 O O . PHE A 1 68 ? -1.699 -0.321 9.206 1.00 98.50 68 PHE A O 1
ATOM 505 N N . ALA A 1 69 ? -1.683 1.705 10.169 1.00 98.12 69 ALA A N 1
ATOM 506 C CA . ALA A 1 69 ? -2.664 1.370 11.183 1.00 98.12 69 ALA A CA 1
ATOM 507 C C . ALA A 1 69 ? -3.580 2.552 11.498 1.00 98.12 69 ALA A C 1
ATOM 509 O O . ALA A 1 69 ? -3.169 3.711 11.535 1.00 98.12 69 ALA A O 1
ATOM 510 N N . MET A 1 70 ? -4.829 2.223 11.799 1.00 97.94 70 MET A N 1
ATOM 511 C CA . MET A 1 70 ? -5.816 3.132 12.360 1.00 97.94 70 MET A CA 1
ATOM 512 C C . MET A 1 70 ? -6.158 2.650 13.766 1.00 97.94 70 MET A C 1
ATOM 514 O O . MET A 1 70 ? -6.781 1.600 13.939 1.00 97.94 70 MET A O 1
ATOM 518 N N . ALA A 1 71 ? -5.730 3.408 14.774 1.00 93.56 71 ALA A N 1
ATOM 519 C CA . ALA A 1 71 ? -6.030 3.148 16.177 1.00 93.56 71 ALA A CA 1
ATOM 520 C C . ALA A 1 71 ? -7.060 4.163 16.689 1.00 93.56 71 ALA A C 1
ATOM 522 O O . ALA A 1 71 ? -6.922 5.360 16.458 1.00 93.56 71 ALA A O 1
ATOM 523 N N . GLY A 1 72 ? -8.079 3.689 17.412 1.00 88.50 72 GLY A N 1
ATOM 524 C CA . GLY A 1 72 ? -9.109 4.562 17.993 1.00 88.50 72 GLY A CA 1
ATOM 525 C C . GLY A 1 72 ? -10.210 5.007 17.021 1.00 88.50 72 GLY A C 1
ATOM 526 O O . GLY A 1 72 ? -10.882 6.001 17.286 1.00 88.50 72 GLY A O 1
ATOM 527 N N . GLY A 1 73 ? -10.398 4.282 15.915 1.00 96.94 73 GLY A N 1
ATOM 528 C CA . GLY A 1 73 ? -11.466 4.501 14.942 1.00 96.94 73 GLY A CA 1
ATOM 529 C C . GLY A 1 73 ? -10.999 4.313 13.503 1.00 96.94 73 GLY A C 1
ATOM 530 O O . GLY A 1 73 ? -9.808 4.373 13.215 1.00 96.94 73 GLY A O 1
ATOM 531 N N . ILE A 1 74 ? -11.947 4.110 12.587 1.00 98.44 74 ILE A N 1
ATOM 532 C CA . ILE A 1 74 ? -11.673 4.115 11.143 1.00 98.44 74 ILE A CA 1
ATOM 533 C C . ILE A 1 74 ? -11.800 5.538 10.607 1.00 98.44 74 ILE A C 1
ATOM 535 O O . ILE A 1 74 ? -12.797 6.214 10.876 1.00 98.44 74 ILE A O 1
ATOM 539 N N . LEU A 1 75 ? -10.795 5.977 9.854 1.00 97.94 75 LEU A N 1
ATOM 540 C CA . LEU A 1 75 ? -10.734 7.295 9.232 1.00 97.94 75 LEU A CA 1
ATOM 541 C C . LEU A 1 75 ? -11.027 7.188 7.730 1.00 97.94 75 LEU A C 1
ATOM 543 O O . LEU A 1 75 ? -10.673 6.197 7.088 1.00 97.94 75 LEU A O 1
ATOM 547 N N . ASP A 1 76 ? -11.656 8.207 7.155 1.00 95.94 76 ASP A N 1
ATOM 548 C CA . ASP A 1 76 ? -11.726 8.365 5.702 1.00 95.94 76 ASP A CA 1
ATOM 549 C C . ASP A 1 76 ? -10.371 8.810 5.116 1.00 95.94 76 ASP A C 1
ATOM 551 O O . ASP A 1 76 ? -9.370 8.923 5.827 1.00 95.94 76 ASP A O 1
ATOM 555 N N . ILE A 1 77 ? -10.304 9.019 3.798 1.00 93.81 77 ILE A N 1
ATOM 556 C CA . ILE A 1 77 ? -9.064 9.416 3.105 1.00 93.81 77 ILE A CA 1
ATOM 557 C C . ILE A 1 77 ? -8.560 10.814 3.514 1.00 93.81 77 ILE A C 1
ATOM 559 O O . ILE A 1 77 ? -7.398 11.133 3.311 1.00 93.81 77 ILE A O 1
ATOM 563 N N . THR A 1 78 ? -9.399 11.637 4.149 1.00 94.94 78 THR A N 1
ATOM 564 C CA . THR A 1 78 ? -9.025 12.972 4.650 1.00 94.94 78 THR A CA 1
ATOM 565 C C . THR A 1 78 ? -8.535 12.955 6.100 1.00 94.94 78 THR A C 1
ATOM 567 O O . THR A 1 78 ? -8.201 14.000 6.654 1.00 94.94 78 THR A O 1
ATOM 570 N N . GLY A 1 79 ? -8.511 11.779 6.738 1.00 95.19 79 GLY A N 1
ATOM 571 C CA . GLY A 1 79 ? -8.151 11.624 8.148 1.00 95.19 79 GLY A CA 1
ATOM 572 C C . GLY A 1 79 ? -9.306 11.908 9.113 1.00 95.19 79 GLY A C 1
ATOM 573 O O . GLY A 1 79 ? -9.089 11.987 10.322 1.00 95.19 79 GLY A O 1
ATOM 574 N N . THR A 1 80 ? -10.540 12.038 8.617 1.00 96.38 80 THR A N 1
ATOM 575 C CA . THR A 1 80 ? -11.716 12.274 9.464 1.00 96.38 80 THR A CA 1
ATOM 576 C C . THR A 1 80 ? -12.300 10.951 9.947 1.00 96.38 80 THR A C 1
ATOM 578 O O . THR A 1 80 ? -12.504 10.027 9.162 1.00 96.38 80 THR A O 1
ATOM 581 N N . THR A 1 81 ? -12.610 10.837 11.242 1.00 96.75 81 THR A N 1
ATOM 582 C CA . THR A 1 81 ? -13.246 9.627 11.789 1.00 96.75 81 THR A CA 1
ATOM 583 C C . THR A 1 81 ? -14.633 9.408 11.192 1.00 96.75 81 THR A C 1
ATOM 585 O O . THR A 1 81 ? -15.501 10.278 11.257 1.00 96.75 81 THR A O 1
ATOM 588 N N . ILE A 1 82 ? -14.874 8.200 10.684 1.00 97.62 82 ILE A N 1
ATOM 589 C CA . ILE A 1 82 ? -16.178 7.796 10.165 1.00 97.62 82 ILE A CA 1
ATOM 590 C C . ILE A 1 82 ? -17.129 7.536 11.340 1.00 97.62 82 ILE A C 1
ATOM 592 O O . ILE A 1 82 ? -16.859 6.715 12.225 1.00 97.62 82 ILE A O 1
ATOM 596 N N . ALA A 1 83 ? -18.273 8.224 11.344 1.00 97.81 83 ALA A N 1
ATOM 597 C CA . ALA A 1 83 ? -19.277 8.094 12.393 1.00 97.81 83 ALA A CA 1
ATOM 598 C C . ALA A 1 83 ? -19.734 6.633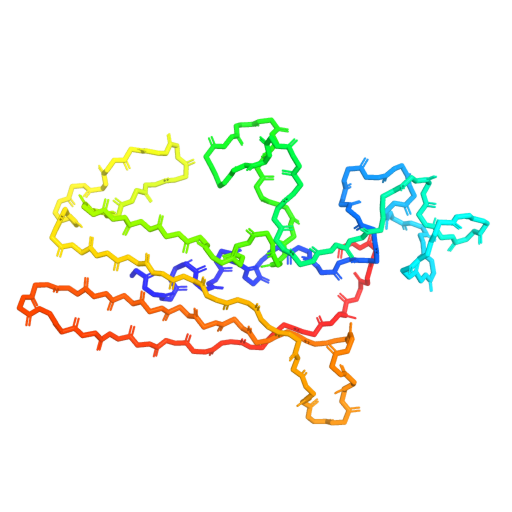 12.566 1.00 97.81 83 ALA A C 1
ATOM 600 O O . ALA A 1 83 ? -20.018 5.928 11.600 1.00 97.81 83 ALA A O 1
ATOM 601 N N . GLY A 1 84 ? -19.804 6.175 13.819 1.00 96.62 84 GLY A N 1
ATOM 602 C CA . GLY A 1 84 ? -20.185 4.800 14.162 1.00 96.62 84 GLY A CA 1
ATOM 603 C C . GLY A 1 84 ? -19.048 3.772 14.103 1.00 96.62 84 GLY A C 1
ATOM 604 O O . GLY A 1 84 ? -19.226 2.671 14.616 1.00 96.62 84 GLY A O 1
ATOM 605 N N . LEU A 1 85 ? -17.869 4.120 13.568 1.00 97.75 85 LEU A N 1
ATOM 606 C CA . LEU A 1 85 ? -16.721 3.204 13.462 1.00 97.75 85 LEU A CA 1
ATOM 607 C C . LEU A 1 85 ? -15.597 3.482 14.477 1.00 97.75 85 LEU A C 1
ATOM 609 O O . LEU A 1 85 ? -14.518 2.904 14.376 1.00 97.75 85 LEU A O 1
ATOM 613 N N . GLY A 1 86 ? -15.842 4.326 15.484 1.00 96.88 86 GLY A N 1
ATOM 614 C CA . GLY A 1 86 ? -14.842 4.708 16.496 1.00 96.88 86 GLY A CA 1
ATOM 615 C C . GLY A 1 86 ? -14.357 3.566 17.403 1.00 96.88 86 GLY A C 1
ATOM 616 O O . GLY A 1 86 ? -13.292 3.662 17.997 1.00 96.88 86 GLY A O 1
ATOM 617 N N . ALA A 1 87 ? -15.117 2.471 17.503 1.00 96.75 87 ALA A N 1
ATOM 618 C CA . ALA A 1 87 ? -14.749 1.291 18.295 1.00 96.75 87 ALA A CA 1
ATOM 619 C C . ALA A 1 87 ? -13.964 0.230 17.498 1.00 96.75 87 ALA A C 1
ATOM 621 O O . ALA A 1 87 ? -13.725 -0.863 18.011 1.00 96.75 87 ALA A O 1
ATOM 622 N N . TYR A 1 88 ? -13.611 0.529 16.247 1.00 98.38 88 TYR A N 1
ATOM 623 C CA . TYR A 1 88 ? -12.834 -0.353 15.385 1.00 98.38 88 TYR A CA 1
ATOM 624 C C . TYR A 1 88 ? -11.399 0.155 15.247 1.00 98.38 88 TYR A C 1
ATOM 626 O O . TYR A 1 88 ? -11.133 1.354 15.317 1.00 98.38 88 TYR A O 1
ATOM 634 N N . SER A 1 89 ? -10.481 -0.764 14.987 1.00 98.44 89 SER A N 1
ATOM 635 C CA . SER A 1 89 ? -9.129 -0.478 14.523 1.00 98.44 89 SER A CA 1
ATOM 636 C C . SER A 1 89 ? -8.813 -1.308 13.287 1.00 98.44 89 SER A C 1
ATOM 638 O O . SER A 1 89 ? -9.450 -2.333 13.032 1.00 98.44 89 SER A O 1
ATOM 640 N N . ALA A 1 90 ? -7.834 -0.859 12.511 1.00 98.62 90 ALA A N 1
ATOM 641 C CA . ALA A 1 90 ? -7.316 -1.598 11.369 1.00 98.62 90 ALA A CA 1
ATOM 642 C C . ALA A 1 90 ? -5.788 -1.583 11.384 1.00 98.62 90 ALA A C 1
ATOM 644 O O . ALA A 1 90 ? -5.185 -0.595 11.799 1.00 98.62 90 ALA A O 1
ATOM 645 N N . ALA A 1 91 ? -5.178 -2.666 10.922 1.00 98.69 91 ALA A N 1
ATOM 646 C CA . ALA A 1 91 ? -3.745 -2.787 10.708 1.00 98.69 91 ALA A CA 1
ATOM 647 C C . ALA A 1 91 ? -3.492 -3.470 9.363 1.00 98.69 91 ALA A C 1
ATOM 649 O O . ALA A 1 91 ? -4.211 -4.405 8.995 1.00 98.69 91 ALA A O 1
ATOM 650 N N . VAL A 1 92 ? -2.470 -3.002 8.656 1.00 98.88 92 VAL A N 1
ATOM 651 C CA . VAL A 1 92 ? -2.057 -3.514 7.353 1.00 98.88 92 VAL A CA 1
ATOM 652 C C . VAL A 1 92 ? -0.613 -3.986 7.432 1.00 98.88 92 VAL A C 1
ATOM 654 O O . VAL A 1 92 ? 0.260 -3.290 7.947 1.00 98.88 92 VAL A O 1
ATOM 657 N N . ALA A 1 93 ? -0.365 -5.177 6.902 1.00 98.81 93 ALA A N 1
ATOM 658 C CA . ALA A 1 93 ? 0.972 -5.672 6.624 1.00 98.81 93 ALA A CA 1
ATOM 659 C C . ALA A 1 93 ? 1.077 -5.990 5.135 1.00 98.81 93 ALA A C 1
ATOM 661 O O . ALA A 1 93 ? 0.177 -6.618 4.574 1.00 98.81 93 ALA A O 1
ATOM 662 N N . VAL A 1 94 ? 2.176 -5.579 4.510 1.00 98.81 94 VAL A N 1
ATOM 663 C CA . VAL A 1 94 ? 2.490 -5.931 3.125 1.00 98.81 94 VAL A CA 1
ATOM 664 C C . VAL A 1 94 ? 3.837 -6.632 3.116 1.00 98.81 94 VAL A C 1
ATOM 666 O O . VAL A 1 94 ? 4.790 -6.190 3.753 1.00 98.81 94 VAL A O 1
ATOM 669 N N . THR A 1 95 ? 3.920 -7.779 2.448 1.00 98.50 95 THR A N 1
ATOM 670 C CA . THR A 1 95 ? 5.139 -8.599 2.445 1.00 98.50 95 THR A CA 1
ATOM 671 C C . THR A 1 95 ? 5.408 -9.191 1.066 1.00 98.50 95 THR A C 1
ATOM 673 O O . THR A 1 95 ? 4.454 -9.549 0.373 1.00 98.50 95 THR A O 1
ATOM 676 N N . PRO A 1 96 ? 6.679 -9.335 0.642 1.00 98.06 96 PRO A N 1
ATOM 677 C CA . PRO A 1 96 ? 7.015 -10.064 -0.577 1.00 98.06 96 PRO A CA 1
ATOM 678 C C . PRO A 1 96 ? 6.551 -11.519 -0.462 1.00 98.06 96 PRO A C 1
ATOM 680 O O . PRO A 1 96 ? 6.788 -12.171 0.556 1.00 98.06 96 PRO A O 1
ATOM 683 N N . PHE A 1 97 ? 5.911 -12.047 -1.503 1.00 97.69 97 PHE A N 1
ATOM 684 C CA . PHE A 1 97 ? 5.274 -13.360 -1.453 1.00 97.69 97 PHE A CA 1
ATOM 685 C C . PHE A 1 97 ? 5.384 -14.086 -2.793 1.00 97.69 97 PHE A C 1
ATOM 687 O O . PHE A 1 97 ? 4.888 -13.612 -3.809 1.00 97.69 97 PHE A O 1
ATOM 694 N N . ALA A 1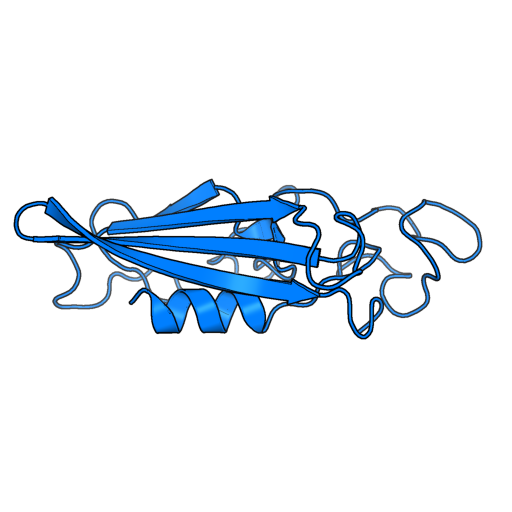 98 ? 6.019 -15.259 -2.812 1.00 97.31 98 ALA A N 1
ATOM 695 C CA . ALA A 1 98 ? 6.048 -16.094 -4.010 1.00 97.31 98 ALA A CA 1
ATOM 696 C C . ALA A 1 98 ? 4.701 -16.814 -4.182 1.00 97.31 98 ALA A C 1
ATOM 698 O O . ALA A 1 98 ? 4.257 -17.527 -3.282 1.00 97.31 98 ALA A O 1
ATOM 699 N N . PHE A 1 99 ? 4.066 -16.673 -5.348 1.00 94.06 99 PHE A N 1
ATOM 700 C CA . PHE A 1 99 ? 2.720 -17.200 -5.590 1.00 94.06 99 PHE A CA 1
ATOM 701 C C . PHE A 1 99 ? 2.564 -17.742 -7.008 1.00 94.06 99 PHE A C 1
ATOM 703 O O . PHE A 1 99 ? 2.815 -17.035 -7.979 1.00 94.06 99 PHE A O 1
ATOM 710 N N . GLY A 1 100 ? 2.135 -18.999 -7.151 1.00 92.56 100 GLY A N 1
ATOM 711 C CA . GLY A 1 100 ? 1.771 -19.561 -8.460 1.00 92.56 100 GLY A CA 1
ATOM 712 C C . GLY A 1 100 ? 2.884 -19.524 -9.520 1.00 92.56 100 GLY A C 1
ATOM 713 O O . GLY A 1 100 ? 2.586 -19.390 -10.701 1.00 92.56 100 GLY A O 1
ATOM 714 N N . GLY A 1 101 ? 4.157 -19.611 -9.114 1.00 95.38 101 GLY A N 1
ATOM 715 C CA . GLY A 1 101 ? 5.317 -19.507 -10.013 1.00 95.38 101 GLY A CA 1
ATOM 716 C C . GLY A 1 101 ? 5.840 -18.081 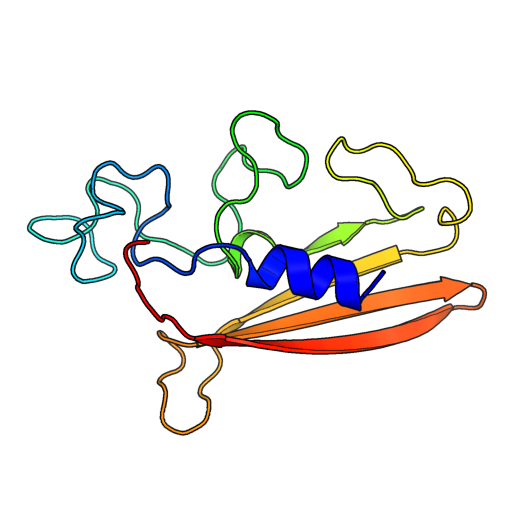-10.233 1.00 95.38 101 GLY A C 1
ATOM 717 O O . GLY A 1 101 ? 6.854 -17.909 -10.904 1.00 95.38 101 GLY A O 1
ATOM 718 N N . ILE A 1 102 ? 5.197 -17.071 -9.642 1.00 96.69 102 ILE A N 1
ATOM 719 C CA . ILE A 1 102 ? 5.671 -15.685 -9.612 1.00 96.69 102 ILE A CA 1
ATOM 720 C C . ILE A 1 102 ? 6.676 -15.538 -8.466 1.00 96.69 102 ILE A C 1
ATOM 722 O O . ILE A 1 102 ? 6.424 -15.989 -7.344 1.00 96.69 102 ILE A O 1
ATOM 726 N N . ALA A 1 103 ? 7.832 -14.936 -8.755 1.00 96.44 103 ALA A N 1
ATOM 727 C CA . ALA A 1 103 ? 8.877 -14.700 -7.765 1.00 96.44 103 ALA A CA 1
ATOM 728 C C . ALA A 1 103 ? 8.407 -13.712 -6.684 1.00 96.44 103 ALA A C 1
ATOM 730 O O . ALA A 1 103 ? 7.611 -12.821 -6.959 1.00 96.44 103 ALA A O 1
ATOM 731 N N . ALA A 1 104 ? 8.947 -13.821 -5.466 1.00 96.88 104 ALA A N 1
ATOM 732 C CA . ALA A 1 104 ? 8.581 -12.928 -4.360 1.00 96.88 104 ALA A CA 1
ATOM 733 C C . ALA A 1 104 ? 8.916 -11.445 -4.624 1.00 96.88 104 ALA A C 1
ATOM 735 O O . ALA A 1 104 ? 8.328 -10.573 -4.003 1.00 96.88 104 ALA A O 1
ATOM 736 N N . THR A 1 105 ? 9.828 -11.141 -5.554 1.00 94.25 105 THR A N 1
ATOM 737 C CA . THR A 1 105 ? 10.115 -9.759 -5.990 1.00 94.25 105 THR A CA 1
ATOM 738 C C . THR A 1 105 ? 9.014 -9.167 -6.877 1.00 94.25 105 THR A C 1
ATOM 740 O O . THR A 1 105 ? 8.928 -7.949 -7.031 1.00 94.25 105 THR A O 1
ATOM 743 N N . GLU A 1 106 ? 8.162 -10.032 -7.435 1.00 96.25 106 GLU A N 1
ATOM 744 C CA . GLU A 1 106 ? 7.111 -9.720 -8.406 1.00 96.25 106 GLU A CA 1
ATOM 745 C C . GLU A 1 106 ? 5.702 -9.952 -7.842 1.00 96.25 106 GLU A C 1
ATOM 747 O O . GLU A 1 106 ? 4.713 -9.880 -8.575 1.00 96.25 106 GLU A O 1
ATOM 752 N N . ALA A 1 107 ? 5.575 -10.254 -6.550 1.00 97.25 107 ALA A N 1
ATOM 753 C CA . ALA A 1 107 ? 4.288 -10.393 -5.888 1.00 97.25 107 ALA A CA 1
ATOM 754 C C . ALA A 1 107 ? 4.375 -10.040 -4.403 1.00 97.25 107 ALA A C 1
ATOM 756 O O . ALA A 1 107 ? 5.361 -10.332 -3.728 1.00 97.25 107 ALA A O 1
ATOM 757 N N . GLN A 1 108 ? 3.313 -9.425 -3.899 1.00 98.06 108 GLN A N 1
ATOM 758 C CA . GLN A 1 108 ? 3.161 -9.047 -2.505 1.00 98.06 108 GLN A CA 1
ATOM 759 C C . GLN A 1 108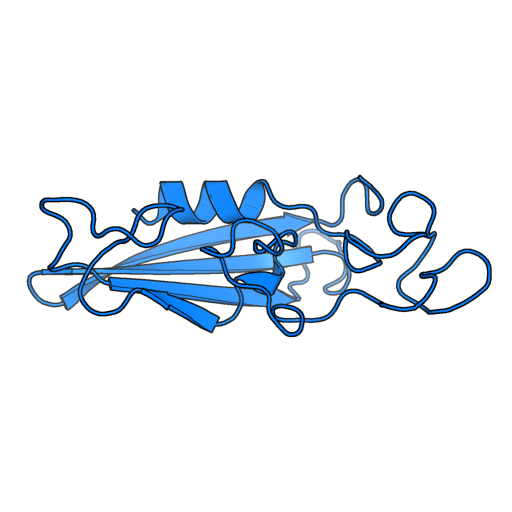 ? 1.848 -9.601 -1.948 1.00 98.06 108 GLN A C 1
ATOM 761 O O . GLN A 1 108 ? 0.816 -9.585 -2.627 1.00 98.06 108 GLN A O 1
ATOM 766 N N . GLN A 1 109 ? 1.893 -10.092 -0.712 1.00 98.56 109 GLN A N 1
ATOM 767 C CA . GLN A 1 109 ? 0.713 -10.389 0.089 1.00 98.56 109 GLN A CA 1
ATOM 768 C C . GLN A 1 109 ? 0.378 -9.172 0.946 1.00 98.56 109 GLN A C 1
ATOM 770 O O . GLN A 1 109 ? 1.229 -8.669 1.677 1.00 98.56 109 GLN A O 1
ATOM 775 N N . ILE A 1 110 ? -0.874 -8.741 0.859 1.00 98.88 110 ILE A N 1
ATOM 776 C CA . ILE A 1 110 ? -1.478 -7.683 1.658 1.00 98.88 110 ILE A CA 1
ATOM 777 C C . ILE A 1 110 ? -2.380 -8.366 2.679 1.00 98.88 110 ILE A C 1
ATOM 779 O O . ILE A 1 110 ? -3.341 -9.035 2.297 1.00 98.88 110 ILE A O 1
ATOM 783 N N . THR A 1 111 ? -2.098 -8.175 3.960 1.00 98.88 111 THR A N 1
ATOM 784 C CA . THR A 1 111 ? -2.910 -8.683 5.064 1.00 98.88 111 THR A CA 1
ATOM 785 C C . THR A 1 111 ? -3.547 -7.503 5.781 1.00 98.88 111 THR A C 1
ATOM 787 O O . THR A 1 111 ? -2.860 -6.697 6.408 1.00 98.88 111 THR A O 1
ATOM 790 N N . VAL A 1 112 ? -4.874 -7.414 5.718 1.00 98.88 112 VAL A N 1
ATOM 791 C CA . VAL A 1 112 ? -5.660 -6.405 6.431 1.00 98.88 112 VAL A CA 1
ATOM 792 C C . VAL A 1 112 ? -6.345 -7.066 7.614 1.00 98.88 112 VAL A C 1
ATOM 794 O O . VAL A 1 112 ? -7.183 -7.946 7.433 1.00 98.88 112 VAL A O 1
ATOM 797 N N . THR A 1 113 ? -6.035 -6.614 8.826 1.00 98.81 113 THR A N 1
ATOM 798 C CA . THR A 1 113 ? -6.717 -7.047 10.050 1.00 98.81 113 THR A CA 1
ATOM 799 C C . THR A 1 113 ? -7.549 -5.905 10.604 1.00 98.81 113 THR A C 1
ATOM 801 O O . THR A 1 113 ? -7.027 -4.827 10.870 1.00 98.81 113 THR A O 1
ATOM 804 N N . VAL A 1 114 ? -8.842 -6.144 10.803 1.00 98.62 114 VAL A N 1
ATOM 805 C CA . VAL A 1 114 ? -9.762 -5.207 11.450 1.00 98.62 114 VAL A CA 1
ATOM 806 C C . VAL A 1 114 ? -10.239 -5.808 12.756 1.00 98.62 114 VAL A C 1
ATOM 808 O O . VAL A 1 114 ? -10.815 -6.894 12.760 1.00 98.62 114 VAL A O 1
ATOM 811 N N . THR A 1 115 ? -10.061 -5.073 13.847 1.00 98.62 115 THR A N 1
ATOM 812 C CA . THR A 1 115 ? -10.545 -5.457 15.174 1.00 98.62 115 THR A CA 1
ATOM 813 C C . THR A 1 115 ? -11.715 -4.563 15.544 1.00 98.62 115 THR A C 1
ATOM 815 O O . THR A 1 115 ? -11.591 -3.342 15.549 1.00 98.62 115 THR A O 1
ATOM 818 N N . GLY A 1 116 ? -12.868 -5.163 15.817 1.00 97.44 116 GLY A N 1
ATOM 819 C CA . GLY A 1 116 ? -14.071 -4.466 16.253 1.00 97.44 116 GLY A CA 1
ATOM 820 C C . GLY A 1 116 ? -14.313 -4.542 17.763 1.00 97.44 116 GLY A C 1
ATOM 821 O O . GLY A 1 116 ? -13.453 -4.996 18.527 1.00 97.44 116 GLY A O 1
ATOM 822 N N . PRO A 1 117 ? -15.520 -4.141 18.204 1.00 95.12 117 PRO A N 1
ATOM 823 C CA . PRO A 1 117 ? -15.940 -4.241 19.597 1.00 95.12 117 PRO A CA 1
ATOM 824 C C . PRO A 1 117 ? -15.750 -5.649 20.175 1.00 95.12 117 PRO A C 1
ATOM 826 O O . PRO A 1 117 ? -15.854 -6.649 19.466 1.00 95.12 117 PRO A O 1
ATOM 829 N N . ALA A 1 118 ? -15.486 -5.719 21.483 1.00 94.38 118 ALA A N 1
ATOM 830 C CA . ALA A 1 118 ? -15.170 -6.961 22.198 1.00 94.38 118 ALA A CA 1
ATOM 831 C C . ALA A 1 118 ? -13.932 -7.717 21.664 1.00 94.38 118 ALA A C 1
ATOM 833 O O . ALA A 1 118 ? -13.780 -8.906 21.935 1.00 94.38 118 ALA A O 1
ATOM 834 N N . ASN A 1 119 ? -13.029 -7.023 20.957 1.00 93.88 119 ASN A N 1
ATOM 835 C CA . ASN A 1 119 ? -11.792 -7.567 20.383 1.00 93.88 119 ASN A CA 1
ATOM 836 C C . ASN A 1 119 ? -12.018 -8.676 19.341 1.00 93.88 119 ASN A C 1
ATOM 838 O O . ASN A 1 119 ? -11.181 -9.563 19.179 1.00 93.88 119 ASN A O 1
ATOM 842 N N . ILE A 1 120 ? -13.145 -8.637 18.627 1.00 97.25 120 ILE A N 1
ATOM 843 C CA . ILE A 1 120 ? -13.402 -9.566 17.523 1.00 97.25 120 ILE A CA 1
ATOM 844 C C . ILE A 1 120 ? -12.617 -9.094 16.300 1.00 97.25 120 ILE A C 1
ATOM 846 O O . ILE A 1 120 ? -12.840 -7.982 15.821 1.00 97.25 120 ILE A O 1
ATOM 850 N N . ALA A 1 121 ? -11.722 -9.939 15.790 1.00 97.38 121 ALA A N 1
ATOM 851 C CA . ALA A 1 121 ? -10.896 -9.636 14.628 1.00 97.38 121 ALA A CA 1
ATOM 852 C C . ALA A 1 121 ? -11.383 -10.363 13.366 1.00 97.38 121 ALA A C 1
ATOM 854 O O . ALA A 1 121 ? -11.798 -11.522 13.418 1.00 97.38 121 ALA A O 1
ATOM 855 N N . VAL A 1 122 ? -11.288 -9.678 12.230 1.00 98.06 122 VAL A N 1
ATOM 856 C CA . VAL A 1 122 ? -11.426 -10.242 10.884 1.00 98.06 122 VAL A CA 1
ATOM 857 C C . VAL A 1 122 ? -10.160 -9.909 10.110 1.00 98.06 122 VAL A C 1
ATOM 859 O O . VAL A 1 122 ? -9.738 -8.753 10.093 1.00 98.06 122 VAL A O 1
ATOM 862 N N . THR A 1 123 ? -9.588 -10.909 9.446 1.00 98.56 123 THR A N 1
ATOM 863 C CA . THR A 1 123 ? -8.405 -10.754 8.598 1.00 98.56 123 THR A CA 1
ATOM 864 C C . THR A 1 123 ? -8.749 -11.131 7.165 1.00 98.56 123 THR A C 1
ATOM 866 O O . THR A 1 123 ? -9.399 -12.152 6.938 1.00 98.56 123 THR A O 1
ATOM 869 N N . LEU A 1 124 ? -8.320 -10.306 6.211 1.00 98.62 124 LEU A N 1
ATOM 870 C CA . LEU A 1 124 ? -8.384 -10.592 4.782 1.00 98.62 124 LEU A CA 1
ATOM 871 C C . LEU A 1 124 ? -6.984 -10.536 4.185 1.00 98.62 124 LEU A C 1
ATOM 873 O O . LEU A 1 124 ? -6.234 -9.597 4.450 1.00 98.62 124 LEU A O 1
ATOM 877 N N . ASP A 1 125 ? -6.688 -11.516 3.341 1.00 98.31 125 ASP A N 1
ATOM 878 C CA . ASP A 1 125 ? -5.473 -11.565 2.543 1.00 98.31 125 ASP A CA 1
ATOM 879 C C . ASP A 1 125 ? -5.795 -11.286 1.075 1.00 98.31 125 ASP A C 1
ATOM 881 O O . ASP A 1 125 ? -6.753 -11.825 0.515 1.00 98.31 125 ASP A O 1
ATOM 885 N N . GLY A 1 126 ? -4.967 -10.474 0.428 1.00 97.62 126 GLY A N 1
ATOM 886 C CA . GLY A 1 126 ? -4.972 -10.294 -1.018 1.00 97.62 126 GLY A CA 1
ATOM 887 C C . GLY A 1 126 ? -3.565 -10.396 -1.577 1.00 97.62 126 GLY A C 1
ATOM 888 O O . GLY A 1 126 ? -2.600 -10.023 -0.921 1.00 97.62 126 GLY A O 1
ATOM 889 N N . ILE A 1 127 ? -3.444 -10.895 -2.804 1.00 97.00 127 ILE A N 1
ATOM 890 C CA . ILE A 1 127 ? -2.169 -10.925 -3.521 1.00 97.00 127 ILE A CA 1
ATOM 891 C C . ILE A 1 127 ? -2.198 -9.863 -4.619 1.00 97.00 127 ILE A C 1
ATOM 893 O O . ILE A 1 127 ? -3.154 -9.791 -5.403 1.00 97.00 127 ILE A O 1
ATOM 897 N N . ARG A 1 128 ? -1.138 -9.057 -4.689 1.00 96.56 128 ARG A N 1
ATOM 898 C CA . ARG A 1 128 ? -0.858 -8.149 -5.800 1.00 96.56 128 ARG A CA 1
ATOM 899 C C . ARG A 1 128 ? 0.397 -8.623 -6.514 1.00 96.56 128 ARG A C 1
ATOM 901 O O . ARG A 1 128 ? 1.458 -8.734 -5.916 1.00 96.56 128 ARG A O 1
ATOM 908 N N . THR A 1 129 ? 0.274 -8.913 -7.800 1.00 95.81 129 THR A N 1
ATOM 909 C CA . THR A 1 129 ? 1.410 -9.240 -8.671 1.00 95.81 129 THR A CA 1
ATOM 910 C C . THR A 1 129 ? 1.874 -7.984 -9.389 1.00 95.81 129 THR A C 1
ATOM 912 O O . THR A 1 129 ? 1.037 -7.133 -9.701 1.00 95.81 129 THR A O 1
ATOM 915 N N . ARG A 1 130 ? 3.159 -7.890 -9.726 1.00 94.06 130 ARG A N 1
ATOM 916 C CA . ARG A 1 130 ? 3.748 -6.787 -10.492 1.00 94.06 130 ARG A CA 1
ATOM 917 C C . ARG A 1 130 ? 3.376 -6.872 -11.975 1.00 94.06 130 ARG A C 1
ATOM 919 O O . ARG A 1 130 ? 4.183 -7.166 -12.850 1.00 94.06 130 ARG A O 1
ATOM 926 N N . HIS A 1 131 ? 2.094 -6.693 -12.256 1.00 89.75 131 HIS A N 1
ATOM 927 C CA . HIS A 1 131 ? 1.581 -6.572 -13.613 1.00 89.75 131 HIS A CA 1
ATOM 928 C C . HIS A 1 131 ? 1.582 -5.099 -14.016 1.00 89.75 131 HIS A C 1
ATOM 930 O O . HIS A 1 131 ? 1.080 -4.294 -13.238 1.00 89.75 131 HIS A O 1
ATOM 936 N N . ALA A 1 132 ? 2.096 -4.798 -15.216 1.00 87.88 132 ALA A N 1
ATOM 937 C CA . ALA A 1 132 ? 2.321 -3.439 -15.718 1.00 87.88 132 ALA A CA 1
ATOM 938 C C . ALA A 1 132 ? 3.204 -2.598 -14.764 1.00 87.88 132 ALA A C 1
ATOM 940 O O . ALA A 1 132 ? 2.736 -1.637 -14.179 1.00 87.88 132 ALA A O 1
ATOM 941 N N . PRO A 1 133 ? 4.500 -2.928 -14.599 1.00 88.44 133 PRO A N 1
ATOM 942 C CA . PRO A 1 133 ? 5.374 -2.343 -13.565 1.00 88.44 133 PRO A CA 1
ATOM 943 C C . PRO A 1 133 ? 5.734 -0.854 -13.752 1.00 88.44 133 PRO A C 1
ATOM 945 O O . PRO A 1 133 ? 6.592 -0.346 -13.030 1.00 88.44 133 PRO A O 1
ATOM 948 N N . ASN A 1 134 ? 5.092 -0.187 -14.712 1.00 87.62 134 ASN A N 1
ATOM 949 C CA . ASN A 1 134 ? 5.344 1.186 -15.137 1.00 87.62 134 ASN A CA 1
ATOM 950 C C . ASN A 1 134 ? 4.051 2.031 -15.188 1.00 87.62 134 ASN A C 1
ATOM 952 O O . ASN A 1 134 ? 4.101 3.178 -15.621 1.00 87.62 134 ASN A O 1
ATOM 956 N N . LEU A 1 135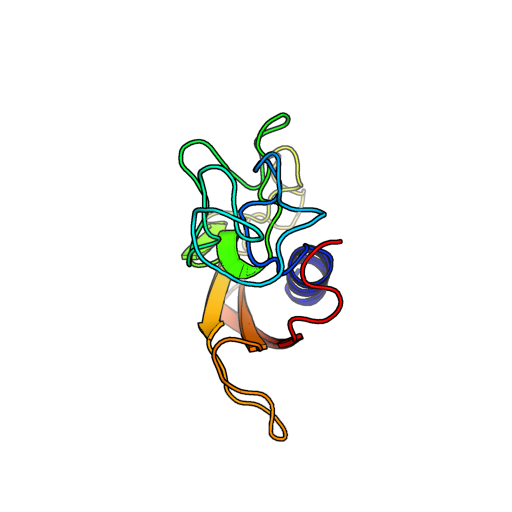 ? 2.881 1.455 -14.872 1.00 66.44 135 LEU A N 1
ATOM 957 C CA . LEU A 1 135 ? 1.571 2.117 -14.939 1.00 66.44 135 LEU A CA 1
ATOM 958 C C . LEU A 1 135 ? 0.612 1.551 -13.887 1.00 66.44 135 LEU A C 1
ATOM 960 O O . LEU A 1 135 ? 0.458 0.308 -13.846 1.00 66.44 135 LEU A O 1
#

Sequence (135 aa):
IAESLLEEIRLMPFTFCDPDDANASTATGAFVGVNGCATTVEAMGPEAGETRYAPLTPFDNVNDYNGFAMAGGILDITGTTIAGLGAYSAAVAVTPFAFGGIAATEAQQITVTVTGPANIAVTLDGIRTRHAPNL